Protein AF-A0A7L4MVK3-F1 (afdb_monomer_lite)

Radius of gyration: 15.89 Å; chains: 1; bounding box: 42×32×40 Å

Sequence (95 aa):
EGYGFGITLQPHANVNGYSRIAFHLCSGENDGVLEWPALNRQAILTVLDQDPDVLKRMSASNSFTTSKTHVSSSINGSLIWEKPSVVGTFDASCN

InterPro domains:
  IPR008974 TRAF-like [G3DSA:2.60.210.10] (1-95)

Secondary structure (DSSP, 8-state):
---EEEEEEESS-SSTT--EEEEEEE--GGGGTS-SS--S-EEEEEE----SSGGG---EEEEEE--TT-EEGGGTTEETTS-HHHH----GGG-

Organism: NCBI:txid390723

Foldseek 3Di:
DQWAKDWDWACCDPDHPDIDIDIATDADPCLVPDDPLPFQDKDKDKDWDVDVDPVPIPIDIDMDTQHPPQFDVVQVRDRRSGRCVRRNDDDPVVD

Structure (mmCIF, N/CA/C/O backbone):
data_AF-A0A7L4MVK3-F1
#
_entry.id   AF-A0A7L4MVK3-F1
#
loop_
_atom_site.group_PDB
_atom_site.id
_atom_site.type_symbol
_atom_site.label_atom_id
_atom_site.label_alt_id
_atom_site.label_comp_id
_atom_site.label_asym_id
_atom_site.label_entity_id
_atom_site.label_seq_id
_atom_site.pdbx_PDB_ins_code
_atom_site.Cartn_x
_atom_site.Cartn_y
_atom_site.Cartn_z
_atom_site.occupancy
_atom_site.B_iso_or_equiv
_atom_site.auth_seq_id
_atom_site.auth_comp_id
_atom_site.auth_asym_id
_atom_site.auth_atom_id
_atom_site.pdbx_PDB_model_num
ATOM 1 N N . GLU A 1 1 ? -8.071 -2.460 -10.078 1.00 74.69 1 GLU A N 1
ATOM 2 C CA . GLU A 1 1 ? -7.269 -2.338 -11.317 1.00 74.69 1 GLU A CA 1
ATOM 3 C C . GLU A 1 1 ? -6.346 -3.530 -11.601 1.00 74.69 1 GLU A C 1
ATOM 5 O O . GLU A 1 1 ? -5.746 -3.547 -12.658 1.00 74.69 1 GLU A O 1
ATOM 10 N N . GLY A 1 2 ? -6.255 -4.549 -10.733 1.00 93.38 2 GLY A N 1
ATOM 11 C CA . GLY A 1 2 ? -5.502 -5.782 -11.025 1.00 93.38 2 GLY A CA 1
ATOM 12 C C . GLY A 1 2 ? -4.068 -5.819 -10.488 1.00 93.38 2 GLY A C 1
ATOM 13 O O . GLY A 1 2 ? -3.466 -6.888 -10.510 1.00 93.38 2 GLY A O 1
ATOM 14 N N . TYR A 1 3 ? -3.552 -4.698 -9.968 1.00 96.06 3 TYR A N 1
ATOM 15 C CA . TYR A 1 3 ? -2.256 -4.627 -9.283 1.00 96.06 3 TYR A CA 1
ATOM 16 C C . TYR A 1 3 ? -2.221 -5.514 -8.038 1.00 96.06 3 TYR A C 1
ATOM 18 O O . TYR A 1 3 ? -3.128 -5.445 -7.204 1.00 96.06 3 TYR A O 1
ATOM 26 N N . GLY A 1 4 ? -1.145 -6.287 -7.892 1.00 94.88 4 GLY A N 1
ATOM 27 C CA . GLY A 1 4 ? -0.807 -6.931 -6.629 1.00 94.88 4 GLY A CA 1
ATOM 28 C C . GLY A 1 4 ? -0.392 -5.887 -5.594 1.00 94.88 4 GLY A C 1
ATOM 29 O O . GLY A 1 4 ? 0.345 -4.947 -5.900 1.00 94.88 4 GLY A O 1
ATOM 30 N N . PHE A 1 5 ? -0.869 -6.030 -4.361 1.00 94.69 5 PHE A N 1
ATOM 31 C CA . PHE A 1 5 ? -0.486 -5.156 -3.258 1.00 94.69 5 PHE A CA 1
ATOM 32 C C . PHE A 1 5 ? -0.526 -5.893 -1.925 1.00 94.69 5 PHE A C 1
ATOM 34 O O . PHE A 1 5 ? -1.217 -6.901 -1.772 1.00 94.69 5 PHE A O 1
ATOM 41 N N . GLY A 1 6 ? 0.190 -5.345 -0.952 1.00 93.50 6 GLY A N 1
ATOM 42 C CA . GLY A 1 6 ? 0.203 -5.810 0.424 1.00 93.50 6 GLY A CA 1
ATOM 43 C C . GLY A 1 6 ? 0.103 -4.654 1.412 1.00 93.50 6 GLY A C 1
ATOM 44 O O . GLY A 1 6 ? 0.277 -3.476 1.076 1.00 93.50 6 GLY A O 1
ATOM 45 N N . ILE A 1 7 ? -0.194 -5.007 2.661 1.00 94.88 7 ILE A N 1
ATOM 46 C CA . ILE A 1 7 ? -0.247 -4.074 3.785 1.00 94.88 7 ILE A CA 1
ATOM 47 C C . ILE A 1 7 ? 0.673 -4.600 4.880 1.00 94.88 7 ILE A C 1
ATOM 49 O O . ILE A 1 7 ? 0.554 -5.745 5.307 1.00 94.88 7 ILE A O 1
ATOM 53 N N . THR A 1 8 ? 1.570 -3.748 5.363 1.00 93.25 8 THR A N 1
ATOM 54 C CA . THR A 1 8 ? 2.419 -4.039 6.518 1.00 93.25 8 THR A CA 1
ATOM 55 C C . THR A 1 8 ? 1.926 -3.233 7.711 1.00 93.25 8 THR A C 1
ATOM 57 O O . THR A 1 8 ? 1.894 -2.001 7.656 1.00 93.25 8 THR A O 1
ATOM 60 N N . LEU A 1 9 ? 1.583 -3.923 8.800 1.00 94.50 9 LEU A N 1
ATOM 61 C CA . LEU A 1 9 ? 1.287 -3.321 10.096 1.00 94.50 9 LEU A CA 1
ATOM 62 C C . LEU A 1 9 ? 2.476 -3.538 11.032 1.00 94.50 9 LEU A C 1
ATOM 64 O O . LEU A 1 9 ? 2.862 -4.671 11.306 1.00 94.50 9 LEU A O 1
ATOM 68 N N . GLN A 1 10 ? 3.020 -2.446 11.554 1.00 95.31 10 GLN A N 1
ATOM 69 C CA . GLN A 1 10 ? 4.019 -2.461 12.613 1.00 95.31 10 GLN A CA 1
ATOM 70 C C . GLN A 1 10 ? 3.406 -1.784 13.848 1.00 95.31 10 GLN A C 1
ATOM 72 O O . GLN A 1 10 ? 3.389 -0.551 13.917 1.00 95.31 10 GLN A O 1
ATOM 77 N N . PRO A 1 11 ? 2.873 -2.560 14.814 1.00 94.44 11 PRO A N 1
ATOM 78 C CA . PRO A 1 11 ? 2.206 -2.003 15.993 1.00 94.44 11 PRO A CA 1
ATOM 79 C C . PRO A 1 11 ? 3.120 -1.096 16.821 1.00 94.44 11 PRO A C 1
ATOM 81 O O . PRO A 1 11 ? 2.675 -0.068 17.322 1.00 94.44 11 PRO A O 1
ATOM 84 N N . HIS A 1 12 ? 4.403 -1.453 16.908 1.00 94.12 12 HIS A N 1
ATOM 85 C CA . HIS A 1 12 ? 5.447 -0.660 17.546 1.00 94.12 12 HIS A CA 1
ATOM 86 C C . HIS A 1 12 ? 6.419 -0.148 16.482 1.00 94.12 12 HIS A C 1
ATOM 88 O O . HIS A 1 12 ? 7.360 -0.847 16.095 1.00 94.12 12 HIS A O 1
ATOM 94 N N . ALA A 1 13 ? 6.132 1.034 15.937 1.00 93.94 13 ALA A N 1
ATOM 95 C CA . ALA A 1 13 ? 6.989 1.655 14.939 1.00 93.94 13 ALA A CA 1
ATOM 96 C C . ALA A 1 13 ? 8.285 2.184 15.571 1.00 93.94 13 ALA A C 1
ATOM 98 O O . ALA A 1 13 ? 8.393 2.345 16.782 1.00 93.94 13 ALA A O 1
ATOM 99 N N . ASN A 1 14 ? 9.251 2.544 14.726 1.00 91.12 14 ASN A N 1
ATOM 100 C CA . ASN A 1 14 ? 10.515 3.145 15.171 1.00 91.12 14 ASN A CA 1
ATOM 101 C C . ASN A 1 14 ? 10.329 4.536 15.818 1.00 91.12 14 ASN A C 1
ATOM 103 O O . ASN A 1 14 ? 11.267 5.080 16.394 1.00 91.12 14 ASN A O 1
ATOM 107 N N . VAL A 1 15 ? 9.135 5.128 15.698 1.00 92.19 15 VAL A N 1
ATOM 108 C CA . VAL A 1 15 ? 8.754 6.377 16.363 1.00 92.19 15 VAL A CA 1
ATOM 109 C C . VAL A 1 15 ? 7.930 6.024 17.600 1.00 92.19 15 VAL A C 1
ATOM 111 O O . VAL A 1 15 ? 6.820 5.505 17.483 1.00 92.19 15 VAL A O 1
ATOM 114 N N . ASN A 1 16 ? 8.470 6.316 18.784 1.00 92.81 16 ASN A N 1
ATOM 115 C CA . ASN A 1 16 ? 7.833 5.978 20.057 1.00 92.81 16 ASN A CA 1
ATOM 116 C C . ASN A 1 16 ? 6.408 6.535 20.154 1.00 92.81 16 ASN A C 1
ATOM 118 O O . ASN A 1 16 ? 6.178 7.720 19.920 1.00 92.81 16 ASN A O 1
ATOM 122 N N . GLY A 1 17 ? 5.468 5.672 20.547 1.00 94.44 17 GLY A N 1
ATOM 123 C CA . GLY A 1 17 ? 4.053 6.022 20.691 1.00 94.44 17 GLY A CA 1
ATOM 124 C C . GLY A 1 17 ? 3.237 5.932 19.400 1.00 94.44 17 GLY A C 1
ATOM 125 O O . GLY A 1 17 ? 2.049 6.238 19.432 1.00 94.44 17 GLY A O 1
ATOM 126 N N . TYR A 1 18 ? 3.834 5.492 18.287 1.00 94.19 18 TYR A N 1
ATOM 127 C CA . TYR A 1 18 ? 3.140 5.354 17.008 1.00 94.19 18 TYR A CA 1
ATOM 128 C C . TYR A 1 18 ? 3.137 3.910 16.504 1.00 94.19 18 TYR A C 1
ATOM 130 O O . TYR A 1 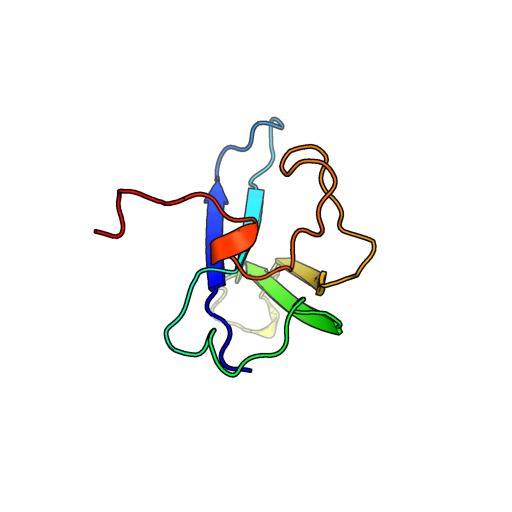18 ? 4.121 3.176 16.618 1.00 94.19 18 TYR A O 1
ATOM 138 N N . SER 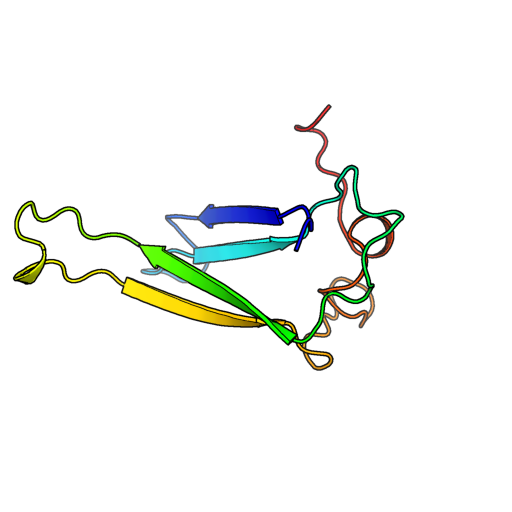A 1 19 ? 2.029 3.535 15.869 1.00 94.81 19 SER A N 1
ATOM 139 C CA . SER A 1 19 ? 1.951 2.372 14.986 1.00 94.81 19 SER A CA 1
ATOM 140 C C . SER A 1 19 ? 2.101 2.830 13.539 1.00 94.81 19 SER A C 1
ATOM 142 O O . SER A 1 19 ? 1.645 3.913 13.167 1.00 94.81 19 SER A O 1
ATOM 144 N N . ARG A 1 20 ? 2.726 2.002 12.703 1.00 94.62 20 ARG A N 1
ATOM 145 C CA . ARG A 1 20 ? 2.882 2.274 11.272 1.00 94.62 20 ARG A CA 1
ATOM 146 C C . ARG A 1 20 ? 2.042 1.296 10.468 1.00 94.62 20 ARG A C 1
ATOM 148 O O . ARG A 1 20 ? 2.153 0.088 10.654 1.00 94.62 20 ARG A O 1
ATOM 155 N N . ILE A 1 21 ? 1.263 1.829 9.534 1.00 94.81 21 ILE A N 1
ATOM 156 C CA . ILE A 1 21 ? 0.597 1.061 8.482 1.00 94.81 21 ILE A CA 1
ATOM 157 C C . ILE A 1 21 ? 1.194 1.521 7.161 1.00 94.81 21 ILE A C 1
ATOM 159 O O . ILE A 1 21 ? 1.288 2.722 6.909 1.00 94.81 21 ILE A O 1
ATOM 163 N N . ALA A 1 22 ? 1.634 0.577 6.340 1.00 92.81 22 ALA A N 1
ATOM 164 C CA . ALA A 1 22 ? 2.211 0.864 5.038 1.00 92.81 22 ALA A CA 1
ATOM 165 C C . ALA A 1 22 ? 1.552 0.014 3.961 1.00 92.81 22 ALA A C 1
ATOM 167 O O . ALA A 1 22 ? 1.374 -1.188 4.135 1.00 92.81 22 ALA A O 1
ATOM 168 N N . PHE A 1 23 ? 1.238 0.649 2.842 1.00 95.12 23 PHE A N 1
ATOM 169 C CA . PHE A 1 23 ? 0.828 -0.007 1.610 1.00 95.12 23 PHE A CA 1
ATOM 170 C C . PHE A 1 23 ? 2.045 -0.163 0.699 1.00 95.12 23 PHE A C 1
ATOM 172 O O . PHE A 1 23 ? 2.877 0.745 0.620 1.00 95.12 23 PHE A O 1
ATOM 179 N N . HIS A 1 24 ? 2.135 -1.287 0.000 1.00 93.31 24 HIS A N 1
ATOM 180 C CA . HIS A 1 24 ? 3.165 -1.533 -1.004 1.00 93.31 24 HIS A CA 1
ATOM 181 C C . HIS A 1 24 ? 2.582 -2.322 -2.178 1.00 93.31 24 HIS A C 1
ATOM 183 O O . HIS A 1 24 ? 1.635 -3.086 -2.006 1.00 93.31 24 HIS A O 1
ATOM 189 N N . LEU A 1 25 ? 3.147 -2.128 -3.370 1.00 95.31 25 LEU A N 1
ATOM 190 C CA . LEU A 1 25 ? 2.834 -2.950 -4.537 1.00 95.31 25 LEU A CA 1
ATOM 191 C C . LEU A 1 25 ? 3.651 -4.244 -4.484 1.00 95.31 25 LEU A C 1
ATOM 193 O O . LEU A 1 25 ? 4.813 -4.229 -4.077 1.00 95.31 25 LEU A O 1
ATOM 197 N N . CYS A 1 26 ? 3.041 -5.340 -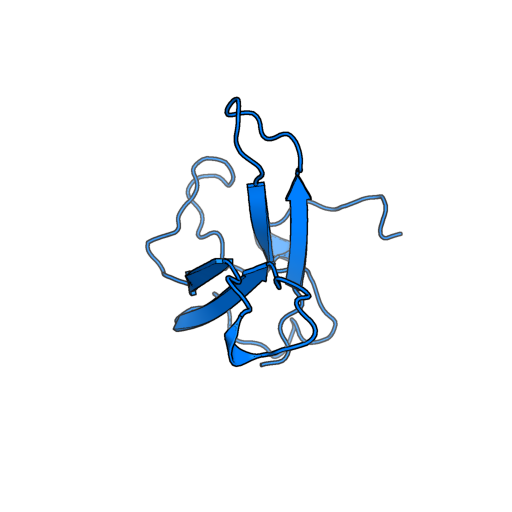4.918 1.00 94.62 26 CYS A N 1
ATOM 198 C CA . CYS A 1 26 ? 3.656 -6.663 -4.997 1.00 94.62 26 CYS A CA 1
ATOM 199 C C . CYS A 1 26 ? 3.583 -7.171 -6.430 1.00 94.62 26 CYS A C 1
ATOM 201 O O . CYS A 1 26 ? 2.642 -6.835 -7.153 1.00 94.62 26 CYS A O 1
ATOM 203 N N . SER A 1 27 ? 4.547 -8.003 -6.822 1.00 95.00 27 SER A N 1
ATOM 204 C CA . SER A 1 27 ? 4.479 -8.675 -8.115 1.00 95.00 27 SER A CA 1
ATOM 205 C C . SER A 1 27 ? 3.219 -9.538 -8.186 1.00 95.00 27 SER A C 1
ATOM 207 O O . SER A 1 27 ? 2.925 -10.279 -7.246 1.00 95.00 27 SER A O 1
ATOM 209 N N . GLY A 1 28 ? 2.478 -9.443 -9.285 1.00 92.69 28 GLY A N 1
ATOM 210 C CA . GLY A 1 28 ? 1.246 -10.197 -9.505 1.00 92.69 28 GLY A CA 1
ATOM 211 C C . GLY A 1 28 ? 1.182 -10.840 -10.887 1.00 92.69 28 GLY A C 1
ATOM 212 O O . GLY A 1 28 ? 1.919 -10.479 -11.802 1.00 92.69 28 GLY A O 1
ATOM 213 N N . GLU A 1 29 ? 0.251 -11.779 -11.060 1.00 93.12 29 GLU A N 1
ATOM 214 C CA . GLU A 1 29 ? 0.026 -12.488 -12.332 1.00 93.12 29 GLU A CA 1
ATOM 215 C C . GLU A 1 29 ? -0.271 -11.528 -13.500 1.00 93.12 29 GLU A C 1
ATOM 217 O O . GLU A 1 29 ? 0.137 -11.756 -14.637 1.00 93.12 29 GLU A O 1
ATOM 222 N N . ASN A 1 30 ? -0.921 -10.399 -13.206 1.00 94.94 30 ASN A N 1
ATOM 223 C CA . ASN A 1 30 ? -1.331 -9.415 -14.205 1.00 94.94 30 ASN A CA 1
ATOM 224 C C . ASN A 1 30 ? -0.227 -8.411 -14.588 1.00 94.94 30 ASN A C 1
ATOM 226 O O . ASN A 1 30 ? -0.441 -7.592 -15.482 1.00 94.94 30 ASN A O 1
ATOM 230 N N . ASP A 1 31 ? 0.960 -8.444 -13.972 1.00 96.06 31 ASP A N 1
ATOM 231 C CA . ASP A 1 31 ? 1.991 -7.403 -14.144 1.00 96.06 31 ASP A CA 1
ATOM 232 C C . ASP A 1 31 ? 2.472 -7.213 -15.592 1.00 96.06 31 ASP A C 1
ATOM 234 O O . ASP A 1 31 ? 3.034 -6.163 -15.930 1.00 96.06 31 ASP A O 1
ATOM 238 N N . GLY A 1 32 ? 2.275 -8.221 -16.448 1.00 95.69 32 GLY A N 1
ATOM 239 C CA . GLY A 1 32 ? 2.599 -8.174 -17.874 1.00 95.69 32 GLY A CA 1
ATOM 240 C C . GLY A 1 32 ? 1.670 -7.285 -18.708 1.00 95.69 32 GLY A C 1
ATOM 241 O O . GLY A 1 32 ? 2.091 -6.819 -19.763 1.00 95.69 32 GLY A O 1
ATOM 242 N N . VAL A 1 33 ? 0.443 -7.027 -18.242 1.00 96.25 33 VAL A N 1
ATOM 243 C CA . VAL A 1 33 ? -0.580 -6.258 -18.981 1.00 96.25 33 VAL A CA 1
ATOM 244 C C . VAL A 1 33 ? -0.976 -4.946 -18.299 1.00 96.25 33 VAL A C 1
ATOM 246 O O . VAL A 1 33 ? -1.697 -4.143 -18.887 1.00 96.25 33 VAL A O 1
ATOM 249 N N . LEU A 1 34 ? -0.519 -4.720 -17.065 1.00 96.94 34 LEU A N 1
ATOM 250 C CA . LEU A 1 34 ? -0.796 -3.499 -16.310 1.00 96.94 34 LEU A CA 1
ATOM 251 C C . LEU A 1 34 ? 0.100 -2.331 -16.738 1.00 96.94 34 LEU A C 1
ATOM 253 O O . LEU A 1 34 ? 1.231 -2.512 -17.190 1.00 96.94 34 LEU A O 1
ATOM 257 N N . GLU A 1 35 ? -0.412 -1.116 -16.547 1.00 96.12 35 GLU A N 1
ATOM 258 C CA . GLU A 1 35 ? 0.337 0.120 -16.764 1.00 96.12 35 GLU A CA 1
ATOM 259 C C . GLU A 1 35 ? 1.374 0.321 -15.651 1.00 96.12 35 GLU A C 1
ATOM 261 O O . GLU A 1 35 ? 1.064 0.180 -14.466 1.00 96.12 35 GLU A O 1
ATOM 266 N N . TRP A 1 36 ? 2.593 0.705 -16.028 1.00 96.56 36 TRP A N 1
ATOM 267 C CA . TRP A 1 36 ? 3.659 1.051 -15.095 1.00 96.56 36 TRP A CA 1
ATOM 268 C C . TRP A 1 36 ? 4.312 2.374 -15.510 1.00 96.56 36 TRP A C 1
ATOM 270 O O . TRP A 1 36 ? 4.512 2.589 -16.709 1.00 96.56 36 TRP A O 1
ATOM 280 N N . PRO A 1 37 ? 4.652 3.257 -14.556 1.00 96.94 37 PRO A N 1
ATOM 281 C CA . PRO A 1 37 ? 4.382 3.161 -13.118 1.00 96.94 37 PRO A CA 1
ATOM 282 C C . PRO A 1 37 ? 2.890 3.280 -12.770 1.00 96.94 37 PRO A C 1
ATOM 284 O O . PRO A 1 37 ? 2.122 3.955 -13.455 1.00 96.94 37 PRO A O 1
ATOM 287 N N . ALA A 1 38 ? 2.485 2.662 -11.662 1.00 97.25 38 ALA A N 1
ATOM 288 C CA . ALA A 1 38 ? 1.117 2.695 -11.157 1.00 97.25 38 ALA A CA 1
ATOM 289 C C . ALA A 1 38 ? 0.801 4.074 -10.546 1.00 97.25 38 ALA A C 1
ATOM 291 O O . ALA A 1 38 ? 0.940 4.280 -9.345 1.00 97.25 38 ALA A O 1
ATOM 292 N N . LEU A 1 39 ? 0.423 5.047 -11.378 1.00 97.38 39 LEU A N 1
ATOM 293 C CA . LEU A 1 39 ? 0.181 6.446 -10.993 1.00 97.38 39 LEU A CA 1
ATOM 294 C C . LEU A 1 39 ? -1.302 6.800 -10.856 1.00 97.38 39 LEU A C 1
ATOM 296 O O . LEU A 1 39 ? -2.151 6.178 -11.477 1.00 97.38 39 LEU A O 1
ATOM 300 N N . ASN A 1 40 ? -1.624 7.854 -10.104 1.00 97.00 40 ASN A N 1
ATOM 301 C CA . ASN A 1 40 ? -2.996 8.353 -9.935 1.00 97.00 40 ASN A CA 1
ATOM 302 C C . ASN A 1 40 ? -3.995 7.324 -9.368 1.00 97.00 40 ASN A C 1
ATOM 304 O O . ASN A 1 40 ? -5.203 7.497 -9.505 1.00 97.00 40 ASN A O 1
ATOM 308 N N . ARG A 1 41 ? -3.506 6.281 -8.691 1.00 96.31 41 ARG A N 1
ATOM 309 C CA . ARG A 1 41 ? -4.320 5.336 -7.929 1.00 96.31 41 ARG A CA 1
ATOM 310 C C . ARG A 1 41 ? -4.388 5.788 -6.478 1.00 96.31 41 ARG A C 1
ATOM 312 O O . ARG A 1 41 ? -3.357 6.063 -5.861 1.00 96.31 41 ARG A O 1
ATOM 319 N N . GLN A 1 42 ? -5.598 5.897 -5.941 1.00 96.88 42 GLN A N 1
ATOM 320 C CA . GLN A 1 42 ? -5.813 6.240 -4.539 1.00 96.88 42 GLN A CA 1
ATOM 321 C C . GLN A 1 42 ? -5.965 4.967 -3.708 1.00 96.88 42 GLN A C 1
ATOM 323 O O . GLN A 1 42 ? -6.779 4.102 -4.030 1.00 96.88 42 GLN A O 1
ATOM 328 N N . ALA A 1 43 ? -5.207 4.880 -2.619 1.00 95.38 43 ALA A N 1
ATOM 329 C CA . ALA A 1 43 ? -5.379 3.865 -1.592 1.00 95.38 43 ALA A CA 1
ATOM 330 C C . ALA A 1 43 ? -5.867 4.534 -0.304 1.00 95.38 43 ALA A C 1
ATOM 332 O O . ALA A 1 43 ? -5.322 5.556 0.121 1.00 95.38 43 ALA A O 1
ATOM 333 N N . ILE A 1 44 ? -6.896 3.951 0.312 1.00 97.00 44 ILE A N 1
ATOM 334 C CA . ILE A 1 44 ? -7.452 4.383 1.595 1.00 97.00 44 ILE A CA 1
ATOM 335 C C . ILE A 1 44 ? -7.262 3.232 2.578 1.00 97.00 44 ILE A C 1
ATOM 337 O O . ILE A 1 44 ? -7.739 2.123 2.350 1.00 97.00 44 ILE A O 1
ATOM 341 N N . LEU A 1 45 ? -6.539 3.500 3.660 1.00 96.62 45 LEU A N 1
ATOM 342 C CA . LEU A 1 45 ? -6.309 2.568 4.754 1.00 96.62 45 LEU A CA 1
ATOM 343 C C . LEU A 1 45 ? -7.158 3.017 5.939 1.00 96.62 45 LEU A C 1
ATOM 345 O O . LEU A 1 45 ? -6.949 4.109 6.469 1.00 96.62 45 LEU A O 1
ATOM 349 N N . THR A 1 46 ? -8.094 2.171 6.360 1.00 97.00 46 THR A N 1
ATOM 350 C CA . THR A 1 46 ? -8.985 2.444 7.491 1.00 97.00 46 THR A CA 1
ATOM 351 C C . T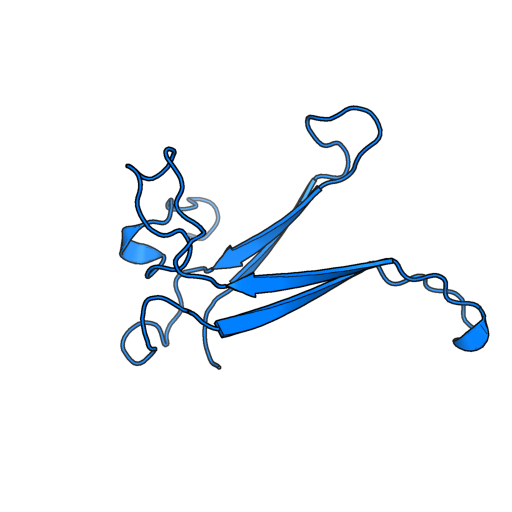HR A 1 46 ? -8.750 1.430 8.599 1.00 97.00 46 THR A C 1
ATOM 353 O O . THR A 1 46 ? -8.937 0.230 8.405 1.00 97.00 46 THR A O 1
ATOM 356 N N . VAL A 1 47 ? -8.372 1.919 9.778 1.00 96.25 47 VAL A N 1
ATOM 357 C CA . VAL A 1 47 ? -8.416 1.150 11.022 1.00 96.25 47 VAL A CA 1
ATOM 358 C C . VAL A 1 47 ? -9.830 1.266 11.569 1.00 96.25 47 VAL A C 1
ATOM 360 O O . VAL A 1 47 ? -10.242 2.330 12.036 1.00 96.25 47 VAL A O 1
ATOM 363 N N . LEU A 1 48 ? -10.586 0.179 11.436 1.00 97.56 48 LEU A N 1
ATOM 364 C CA . LEU A 1 48 ? -11.993 0.133 11.803 1.00 97.56 48 LEU A CA 1
ATOM 365 C C . LEU A 1 48 ? -12.150 0.056 13.325 1.00 97.56 48 LEU A C 1
ATOM 367 O O . LEU A 1 48 ? -11.720 -0.909 13.952 1.00 97.56 48 LEU A O 1
ATOM 371 N N . ASP A 1 49 ? -12.832 1.047 13.886 1.00 98.25 49 ASP A N 1
ATOM 372 C CA . ASP A 1 49 ? -13.441 0.945 15.206 1.00 98.25 49 ASP A CA 1
ATOM 373 C C . ASP A 1 49 ? -14.673 0.034 15.112 1.00 98.25 49 ASP A C 1
ATOM 375 O O . ASP A 1 49 ? -15.562 0.250 14.283 1.00 98.25 49 ASP A O 1
ATOM 379 N N . GLN A 1 50 ? -14.694 -1.012 15.933 1.00 97.94 50 GLN A N 1
ATOM 380 C CA . GLN A 1 50 ? -15.690 -2.078 15.890 1.00 97.94 50 GLN A CA 1
ATOM 381 C C . GLN A 1 50 ? -16.881 -1.836 16.832 1.00 97.94 50 GLN A C 1
ATOM 383 O O . GLN A 1 50 ? -17.530 -2.802 17.234 1.00 97.94 50 GLN A O 1
ATOM 388 N N . ASP A 1 51 ? -17.213 -0.579 17.160 1.00 98.31 51 ASP A N 1
ATOM 389 C CA . ASP A 1 51 ? -18.470 -0.276 17.857 1.00 98.31 51 ASP A CA 1
ATOM 390 C C . ASP A 1 51 ? -19.668 -0.894 17.090 1.00 98.31 51 ASP A C 1
ATOM 392 O O . ASP A 1 51 ? -19.760 -0.772 15.853 1.00 98.3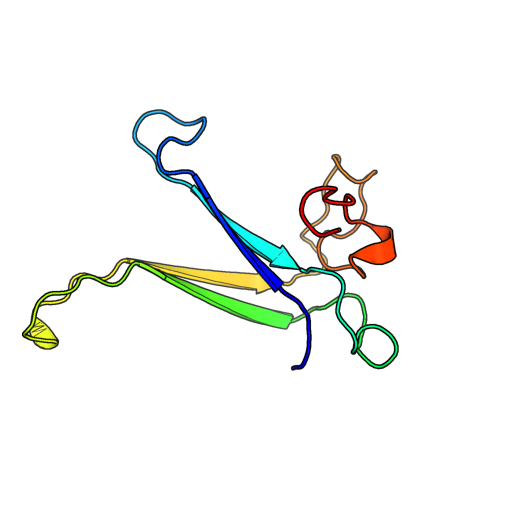1 51 ASP A O 1
ATOM 396 N N . PRO A 1 52 ? -20.569 -1.623 17.779 1.00 97.81 52 PRO A N 1
ATOM 397 C CA . PRO A 1 52 ? -21.728 -2.243 17.142 1.00 97.81 52 PRO A CA 1
ATOM 398 C C . PRO A 1 52 ? -22.673 -1.216 16.502 1.00 97.81 52 PRO A C 1
ATOM 400 O O . PRO A 1 52 ? -23.314 -1.531 15.498 1.00 97.81 52 PRO A O 1
ATOM 403 N N . ASP A 1 53 ? -22.741 0.002 17.040 1.00 97.88 53 ASP A N 1
ATOM 404 C CA . ASP A 1 53 ? -23.474 1.122 16.463 1.00 97.88 53 ASP A CA 1
ATOM 405 C C . ASP A 1 53 ? -22.566 1.902 15.503 1.00 97.88 53 ASP A C 1
ATOM 407 O O . ASP A 1 53 ? -21.589 2.541 15.894 1.00 97.88 53 ASP A O 1
ATOM 411 N N . VAL A 1 54 ? -22.907 1.886 14.213 1.00 96.94 54 VAL A N 1
ATOM 412 C CA . VAL A 1 54 ? -22.127 2.575 13.175 1.00 96.94 54 VAL A CA 1
ATOM 413 C C . VAL A 1 54 ? -22.001 4.080 13.430 1.00 96.94 54 VAL A C 1
ATOM 415 O O . VAL A 1 54 ? -20.998 4.672 13.035 1.00 96.94 54 VAL A O 1
ATOM 418 N N . LEU A 1 55 ? -22.969 4.695 14.121 1.00 97.81 55 LEU A N 1
ATOM 419 C CA . LEU A 1 55 ? -22.942 6.124 14.444 1.00 97.81 55 LEU A CA 1
ATOM 420 C C . LEU A 1 55 ? -21.908 6.469 15.524 1.00 97.81 55 LEU A C 1
ATOM 422 O O . LEU A 1 55 ? -21.556 7.639 15.673 1.00 97.81 55 LEU A O 1
ATOM 426 N N . LYS A 1 56 ? -21.421 5.470 16.268 1.00 98.00 56 LYS A N 1
ATOM 427 C CA . LYS A 1 56 ? -20.430 5.636 17.339 1.00 98.00 56 LYS A CA 1
ATOM 428 C C . LYS A 1 56 ? -19.008 5.287 16.917 1.00 98.00 56 LYS A C 1
ATOM 430 O O . LYS A 1 56 ? -18.081 5.561 17.669 1.00 98.00 56 LYS A O 1
ATOM 435 N N . ARG A 1 57 ? -18.818 4.722 15.721 1.00 98.25 57 ARG A N 1
ATOM 436 C CA . ARG A 1 57 ? -17.495 4.305 15.245 1.00 98.25 57 ARG A CA 1
ATOM 437 C C . ARG A 1 57 ? -16.588 5.505 15.002 1.00 98.25 57 ARG A C 1
ATOM 439 O O . ARG A 1 57 ? -16.827 6.302 14.096 1.00 98.25 57 ARG A O 1
ATOM 446 N N . MET A 1 58 ? -15.475 5.560 15.721 1.00 97.88 58 MET A N 1
ATOM 447 C CA . MET A 1 58 ? -14.414 6.554 15.548 1.00 97.88 58 MET A CA 1
ATOM 448 C C . MET A 1 58 ? -13.221 5.953 14.793 1.00 97.88 58 MET A C 1
ATOM 450 O O . MET A 1 58 ? -12.088 5.937 15.270 1.00 97.88 58 MET A O 1
ATOM 454 N N . SER A 1 59 ? -13.487 5.428 13.594 1.00 97.94 59 SER A N 1
ATOM 455 C CA . SER A 1 59 ? -12.462 4.777 12.765 1.00 97.94 59 SER A CA 1
ATOM 456 C C . SER A 1 59 ? -11.444 5.781 12.226 1.00 97.94 59 SER A C 1
ATOM 458 O O . SER A 1 59 ? -11.810 6.838 11.709 1.00 97.94 59 SER A O 1
ATOM 460 N N . ALA A 1 60 ? -10.162 5.428 12.275 1.00 96.31 60 ALA A N 1
ATOM 461 C CA . ALA A 1 60 ? -9.092 6.257 11.732 1.00 96.31 60 ALA A CA 1
ATOM 462 C C . ALA A 1 60 ? -8.828 5.872 10.274 1.00 96.31 60 ALA A C 1
ATOM 464 O O . ALA A 1 60 ? -8.514 4.719 9.984 1.00 96.31 60 ALA A O 1
ATOM 465 N N . SER A 1 61 ? -8.934 6.831 9.354 1.00 96.62 61 SER A N 1
ATOM 466 C CA . SER A 1 61 ? -8.634 6.614 7.935 1.00 96.62 61 SER A CA 1
ATOM 467 C C . SER A 1 61 ? -7.507 7.519 7.473 1.00 96.62 61 SER A C 1
ATOM 469 O O . SER A 1 61 ? -7.463 8.697 7.824 1.00 96.62 61 SER A O 1
ATOM 471 N N . ASN A 1 62 ? -6.618 6.975 6.653 1.00 95.38 62 ASN A N 1
ATOM 472 C CA . ASN A 1 62 ? -5.605 7.742 5.950 1.00 95.38 62 ASN A CA 1
ATOM 473 C C . ASN A 1 62 ? -5.620 7.348 4.473 1.00 95.38 62 ASN A C 1
ATOM 475 O O . ASN A 1 62 ? -5.778 6.174 4.138 1.00 95.38 62 ASN A O 1
ATOM 479 N N . SER A 1 63 ? -5.471 8.326 3.590 1.00 96.25 63 SER A N 1
ATOM 480 C CA . SER A 1 63 ? -5.500 8.118 2.149 1.00 96.25 63 SER A CA 1
ATOM 481 C C . SER A 1 63 ? -4.282 8.739 1.506 1.00 96.25 63 SER A C 1
ATOM 483 O O . SER A 1 63 ? -3.873 9.837 1.882 1.00 96.25 63 SER A O 1
ATOM 485 N N . PHE A 1 64 ? -3.762 8.095 0.476 1.00 95.38 64 PHE A N 1
ATOM 486 C CA . PHE A 1 64 ? -2.744 8.691 -0.372 1.00 95.38 64 PHE A CA 1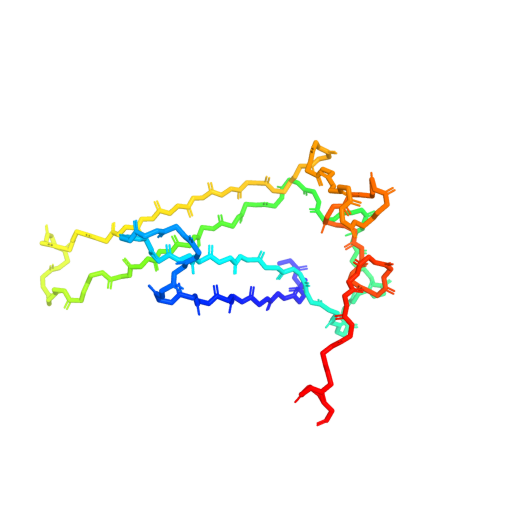
ATOM 487 C C . PHE A 1 64 ? -2.990 8.298 -1.823 1.00 95.38 64 PHE A C 1
ATOM 489 O O . PHE A 1 64 ? -3.665 7.311 -2.118 1.00 95.38 64 PHE A O 1
ATOM 496 N N . THR A 1 65 ? -2.415 9.081 -2.727 1.00 97.19 65 THR A N 1
ATOM 497 C CA . THR A 1 65 ? -2.466 8.820 -4.162 1.00 97.19 65 THR A CA 1
ATOM 498 C C . THR A 1 65 ? -1.053 8.590 -4.667 1.00 97.19 65 THR A C 1
ATOM 500 O O . THR A 1 65 ? -0.137 9.354 -4.358 1.00 97.19 65 THR A O 1
ATOM 503 N N . THR A 1 66 ? -0.856 7.524 -5.434 1.00 96.81 66 THR A N 1
ATOM 504 C CA . THR A 1 66 ? 0.428 7.211 -6.066 1.00 96.81 66 THR A CA 1
ATOM 505 C C . THR A 1 66 ? 0.830 8.329 -7.035 1.00 96.81 66 THR A C 1
ATOM 507 O O . THR A 1 66 ? 0.057 8.677 -7.930 1.00 96.81 66 THR A O 1
ATOM 510 N N . SER A 1 67 ? 2.033 8.884 -6.887 1.00 97.50 67 SER A N 1
ATOM 511 C CA . SER A 1 67 ? 2.491 10.068 -7.627 1.00 97.50 67 SER A CA 1
ATOM 512 C C . SER A 1 67 ? 3.919 9.901 -8.142 1.00 97.50 67 SER A C 1
ATOM 514 O O . SER A 1 67 ? 4.737 9.248 -7.496 1.00 97.50 67 SER A O 1
ATOM 516 N N . LYS A 1 68 ? 4.243 10.574 -9.259 1.00 97.00 68 LYS A N 1
ATOM 517 C CA . LYS A 1 68 ? 5.600 10.655 -9.838 1.00 97.00 68 LYS A CA 1
ATOM 518 C C . LYS A 1 68 ? 6.621 11.303 -8.899 1.00 97.00 68 LYS A C 1
ATOM 520 O O . LYS A 1 68 ? 7.817 11.118 -9.078 1.00 97.00 68 LYS A O 1
ATOM 525 N N . THR A 1 69 ? 6.161 12.067 -7.910 1.00 96.50 69 THR A N 1
ATOM 526 C CA . THR A 1 69 ? 7.023 12.719 -6.914 1.00 96.50 69 THR A CA 1
ATOM 527 C C . THR A 1 69 ? 7.478 11.775 -5.803 1.00 96.50 69 THR A C 1
ATOM 529 O O . THR A 1 69 ? 8.352 12.140 -5.021 1.00 96.50 69 THR A O 1
ATOM 532 N N . HIS A 1 70 ? 6.908 10.570 -5.709 1.00 95.38 70 HIS A N 1
ATOM 533 C CA . HIS A 1 70 ? 7.270 9.593 -4.686 1.00 95.38 70 HIS A CA 1
ATOM 534 C C . HIS A 1 70 ? 8.526 8.817 -5.109 1.00 95.38 70 HIS A C 1
ATOM 536 O O . HIS A 1 70 ? 8.476 7.632 -5.431 1.00 95.38 70 HIS A O 1
ATOM 542 N N . VAL A 1 71 ? 9.661 9.506 -5.141 1.00 96.00 71 VAL A N 1
ATOM 543 C CA . VAL A 1 71 ? 10.975 8.904 -5.390 1.00 96.00 71 VAL A CA 1
ATOM 544 C C . VAL A 1 71 ? 11.648 8.555 -4.069 1.00 96.00 71 VAL A C 1
ATOM 546 O O . VAL A 1 71 ? 11.483 9.273 -3.081 1.00 96.00 71 VAL A O 1
ATOM 549 N N . SER A 1 72 ? 12.410 7.462 -4.034 1.00 93.12 72 SER A N 1
ATOM 550 C CA . SER A 1 72 ? 13.153 7.078 -2.830 1.00 93.12 72 SER A CA 1
ATOM 551 C C . SER A 1 72 ? 14.632 6.854 -3.122 1.00 93.12 72 SER A C 1
ATOM 553 O O . SER A 1 72 ? 15.011 6.122 -4.037 1.00 93.12 72 SER A O 1
ATOM 555 N N . SER A 1 73 ? 15.487 7.446 -2.287 1.00 92.44 73 SER A N 1
ATOM 556 C CA . SER A 1 73 ? 16.933 7.209 -2.313 1.00 92.44 73 SER A CA 1
ATOM 557 C C . SER A 1 73 ? 17.286 5.753 -2.006 1.00 92.44 73 SER A C 1
ATOM 559 O O . SER A 1 73 ? 18.297 5.265 -2.502 1.00 92.44 73 SER A O 1
ATOM 561 N N . SER A 1 74 ? 16.431 5.032 -1.268 1.00 87.31 74 SER A N 1
ATOM 562 C CA . SER A 1 74 ? 16.634 3.613 -0.950 1.00 87.31 74 SER A CA 1
ATOM 563 C C . SER A 1 74 ? 16.568 2.694 -2.176 1.00 87.31 74 SER A C 1
ATOM 565 O O . SER A 1 74 ? 17.042 1.568 -2.104 1.00 87.31 74 SER A O 1
ATOM 567 N N . ILE A 1 75 ? 15.982 3.164 -3.283 1.00 88.69 75 ILE A N 1
ATOM 568 C CA . ILE A 1 75 ? 15.896 2.459 -4.574 1.00 88.69 75 ILE A CA 1
ATOM 569 C C . ILE A 1 75 ? 16.633 3.240 -5.672 1.00 88.69 75 ILE A C 1
ATOM 571 O O . ILE A 1 75 ? 16.157 3.374 -6.799 1.00 88.69 75 ILE A O 1
ATOM 575 N N . ASN A 1 76 ? 17.796 3.807 -5.334 1.00 89.56 76 ASN A N 1
ATOM 576 C CA . ASN A 1 76 ? 18.651 4.571 -6.252 1.00 89.56 76 ASN A CA 1
ATOM 577 C C . ASN A 1 76 ? 17.957 5.792 -6.886 1.00 89.56 76 ASN A C 1
ATOM 579 O O . ASN A 1 76 ? 18.211 6.130 -8.038 1.00 89.56 76 ASN A O 1
ATOM 583 N N . GLY A 1 77 ? 17.056 6.448 -6.149 1.00 91.44 77 GLY A N 1
ATOM 584 C CA . GLY A 1 77 ? 16.304 7.604 -6.650 1.00 91.44 77 GLY A CA 1
ATOM 585 C C . GLY A 1 77 ? 15.173 7.242 -7.616 1.00 91.44 77 GLY A C 1
ATOM 586 O O . GLY A 1 77 ? 14.599 8.134 -8.237 1.00 91.44 77 GLY A O 1
ATOM 587 N N . SER A 1 78 ? 14.841 5.955 -7.739 1.00 93.75 78 SER A N 1
ATOM 588 C CA . SER A 1 78 ? 13.745 5.485 -8.585 1.00 93.75 78 SER A CA 1
ATOM 589 C C . SER A 1 78 ? 12.378 5.807 -7.978 1.00 93.75 78 SER A C 1
ATOM 591 O O . SER A 1 78 ? 12.238 6.112 -6.788 1.00 93.75 78 SER A O 1
ATOM 593 N N . LEU A 1 79 ? 11.352 5.729 -8.820 1.00 96.00 79 LEU A N 1
ATOM 594 C CA . LEU A 1 79 ? 9.957 5.904 -8.439 1.00 96.00 79 LEU A CA 1
ATOM 595 C C . LEU A 1 79 ? 9.436 4.657 -7.703 1.00 96.00 79 LEU A C 1
ATOM 597 O O . LEU A 1 79 ? 9.550 3.544 -8.209 1.00 96.00 79 LEU A O 1
ATOM 601 N N . ILE A 1 80 ? 8.822 4.841 -6.528 1.00 95.06 80 ILE A N 1
ATOM 602 C CA . ILE A 1 80 ? 8.374 3.717 -5.677 1.00 95.06 80 ILE A CA 1
ATOM 603 C C . ILE A 1 80 ? 7.171 2.939 -6.238 1.00 95.06 80 ILE A C 1
ATOM 605 O O . ILE A 1 80 ? 6.856 1.866 -5.739 1.00 95.06 80 ILE A O 1
ATOM 609 N N . TRP A 1 81 ? 6.485 3.487 -7.246 1.00 96.50 81 TRP A N 1
ATOM 610 C CA . TRP A 1 81 ? 5.303 2.885 -7.883 1.00 96.50 81 TRP A CA 1
ATOM 611 C C . TRP A 1 81 ? 5.611 2.230 -9.232 1.00 96.50 81 TRP A C 1
ATOM 613 O O . TRP A 1 81 ? 4.699 1.962 -10.014 1.00 96.50 81 TRP A O 1
ATOM 623 N N . GLU A 1 82 ? 6.891 2.014 -9.531 1.00 96.50 82 GLU A N 1
ATOM 624 C CA . GLU A 1 82 ? 7.302 1.171 -10.650 1.00 96.50 82 GLU A CA 1
ATOM 625 C C . GLU A 1 82 ? 6.964 -0.301 -10.405 1.00 96.50 82 GLU A C 1
ATOM 627 O O . GLU A 1 82 ? 6.578 -0.703 -9.303 1.00 96.50 82 GLU A O 1
ATOM 632 N N . LYS A 1 83 ? 7.117 -1.112 -11.454 1.00 96.19 83 LYS A N 1
ATOM 633 C CA . LYS A 1 83 ? 6.872 -2.554 -11.381 1.00 96.19 83 LYS A CA 1
ATOM 634 C C . LYS A 1 83 ? 7.687 -3.180 -10.234 1.00 96.19 83 LYS A C 1
ATOM 636 O O . LYS A 1 83 ? 8.913 -3.028 -10.231 1.00 96.19 83 LYS A O 1
ATOM 641 N N . PRO A 1 84 ? 7.070 -3.925 -9.295 1.00 95.06 84 PRO A N 1
ATOM 642 C CA . PRO A 1 84 ? 7.777 -4.521 -8.160 1.00 95.06 84 PRO A CA 1
ATOM 643 C C . PRO A 1 84 ? 8.925 -5.451 -8.560 1.00 95.06 84 PRO A C 1
ATOM 645 O O . PRO A 1 84 ? 9.929 -5.509 -7.863 1.00 95.06 84 PRO A O 1
ATOM 648 N N . SER A 1 85 ? 8.858 -6.101 -9.726 1.00 93.75 85 SER A N 1
ATOM 649 C CA . SER A 1 85 ? 9.976 -6.893 -10.257 1.00 93.75 85 SER A CA 1
ATOM 650 C C . SER A 1 85 ? 11.213 -6.066 -10.655 1.00 93.75 85 SER A C 1
ATOM 652 O O . SER A 1 85 ? 12.255 -6.644 -10.941 1.00 93.75 85 SER A O 1
ATOM 654 N N . VAL A 1 86 ? 11.093 -4.736 -10.748 1.00 93.69 86 VAL A N 1
ATOM 655 C CA . VAL A 1 86 ? 12.168 -3.801 -11.129 1.00 93.69 86 VAL A CA 1
ATOM 656 C C . VAL A 1 86 ? 12.715 -3.060 -9.910 1.00 93.69 86 VAL A C 1
ATOM 658 O O . VAL A 1 86 ? 13.928 -2.922 -9.779 1.00 93.69 86 VAL A O 1
ATOM 661 N N . VAL A 1 87 ? 11.833 -2.570 -9.033 1.00 94.44 87 VAL A N 1
ATOM 662 C CA . VAL A 1 87 ? 12.212 -1.712 -7.889 1.00 94.44 87 VAL A CA 1
ATOM 663 C C . VAL A 1 87 ? 11.971 -2.345 -6.517 1.00 94.44 87 VAL A C 1
ATOM 665 O O . VAL A 1 87 ? 12.347 -1.760 -5.502 1.00 94.44 87 VAL A O 1
ATOM 668 N N . GLY A 1 88 ? 11.308 -3.498 -6.466 1.00 92.25 88 GLY A N 1
ATOM 669 C CA . GLY A 1 88 ? 10.968 -4.192 -5.230 1.00 92.25 88 GLY A CA 1
ATOM 670 C C . GLY A 1 88 ? 12.095 -5.076 -4.705 1.00 92.25 88 GLY A C 1
ATOM 671 O O . GLY A 1 88 ? 13.089 -5.347 -5.378 1.00 92.25 88 GLY A O 1
ATOM 672 N N . THR A 1 89 ? 11.903 -5.559 -3.482 1.00 91.81 89 THR A N 1
ATOM 673 C CA . THR A 1 89 ? 12.786 -6.532 -2.835 1.00 91.81 89 THR A CA 1
ATOM 674 C C . THR A 1 89 ? 12.084 -7.881 -2.799 1.00 91.81 89 THR A C 1
ATOM 676 O O . THR A 1 89 ? 10.906 -7.951 -2.457 1.00 91.81 89 THR A O 1
ATOM 679 N N . PHE A 1 90 ? 12.802 -8.952 -3.137 1.00 89.50 90 PHE A N 1
ATOM 680 C CA . PHE A 1 90 ? 12.264 -10.306 -3.043 1.00 89.50 90 PHE A CA 1
ATOM 681 C C . PHE A 1 90 ? 12.039 -10.704 -1.577 1.00 89.50 90 PHE A C 1
ATOM 683 O O . PHE A 1 90 ? 12.963 -10.624 -0.766 1.00 89.50 90 PHE A O 1
ATOM 690 N N . ASP A 1 91 ? 10.826 -11.152 -1.255 1.00 86.00 91 ASP A N 1
ATOM 691 C CA . ASP A 1 91 ? 10.489 -11.725 0.047 1.00 86.00 91 ASP A CA 1
ATOM 692 C C . ASP A 1 91 ? 10.584 -13.253 -0.028 1.00 86.00 91 ASP A C 1
ATOM 694 O O . ASP A 1 91 ? 9.769 -13.919 -0.665 1.00 86.00 91 ASP A O 1
ATOM 698 N N . ALA A 1 92 ? 11.593 -13.814 0.640 1.00 88.00 92 ALA A N 1
ATOM 699 C CA . ALA A 1 92 ? 11.841 -15.252 0.650 1.00 88.00 92 ALA A CA 1
ATOM 700 C C . ALA A 1 92 ? 10.762 -16.065 1.385 1.00 88.00 92 ALA A C 1
ATOM 702 O O . ALA A 1 92 ? 10.715 -17.283 1.216 1.00 88.00 92 ALA A O 1
ATOM 703 N N . SER A 1 93 ? 9.911 -15.426 2.195 1.00 84.12 93 SER A N 1
ATOM 704 C CA . SER A 1 93 ? 8.795 -16.101 2.867 1.00 84.12 93 SER A CA 1
ATOM 705 C C . SER A 1 93 ? 7.628 -16.426 1.926 1.00 84.12 93 SER A C 1
ATOM 707 O O . SER A 1 93 ? 6.759 -17.213 2.292 1.00 84.12 93 SER A O 1
ATOM 709 N N . CYS A 1 94 ? 7.623 -15.860 0.715 1.00 72.62 94 CYS A N 1
ATOM 710 C CA . CYS A 1 94 ? 6.604 -16.089 -0.311 1.00 72.62 94 CYS A CA 1
ATOM 711 C C . CYS A 1 94 ? 6.938 -17.231 -1.293 1.00 72.62 94 CYS A C 1
ATOM 713 O O . CYS A 1 94 ? 6.308 -17.307 -2.348 1.00 72.62 94 CYS A O 1
ATOM 715 N N . ASN A 1 95 ? 7.927 -18.075 -0.975 1.00 64.75 95 ASN A N 1
ATOM 716 C CA . ASN A 1 95 ? 8.253 -19.289 -1.739 1.00 64.75 95 ASN A CA 1
ATOM 717 C C . ASN A 1 95 ? 7.305 -20.453 -1.436 1.00 64.75 95 ASN A C 1
ATOM 719 O O . ASN A 1 95 ? 6.960 -20.645 -0.248 1.00 64.75 95 ASN A O 1
#

pLDDT: mean 94.09, std 5.07, range [64.75, 98.31]